Protein AF-A0A2M7X8T6-F1 (afdb_monomer_lite)

Foldseek 3Di:
DDDDPADPPEEQEAEPDDYLEEEDEYNEYEYEENEYEECEYVEYACYEYCEYEYCEYNEYECYEYNEYEDDYLEYEDYEYQEYEHHQQHNEYENYEYNAYAYHADNEYENYEANEAEQHHCEYEQYEYQEYEANQQHVEYEPYEANHYHDHHVHYHPYYHND

Sequence (162 aa):
MVGNTETYTSYYNVIGGGSYNTVSGSGNIVWGYANSVSNSNISVILGGAGNLIESAFAAAMIGGAANEVDADYALAAGGTGNTVYYQALRAAAFGGNSNNVYTGDSAVAVGGYDALVYGDYSGTFGGSGSETGSSATYATVTGGYSNLSTAPYASVSGGDNN

pLDDT: mean 94.08, std 12.56, range [37.66, 98.81]

Secondary structure (DSSP, 8-state):
---------STT-EEEEEES-EE-SSS-EEEEES-EEES-BS-EE-S-BS-EEES-BS-EE---BS-EE-STT-EE-SSBS-EE-TT-TT-EE-SSBS-EE-S-TT-EE-SSBS-EE-STT-EE-SSBS-EE-TT-TT-EE-SSBS-EE-STT-EE---B--

Structure (mmCIF, N/CA/C/O backbone):
data_AF-A0A2M7X8T6-F1
#
_entry.id   AF-A0A2M7X8T6-F1
#
loop_
_atom_site.group_PDB
_atom_site.id
_atom_site.type_symbol
_atom_site.label_atom_id
_atom_site.label_alt_id
_atom_site.label_comp_id
_atom_site.label_asym_id
_atom_site.label_entity_id
_atom_site.label_seq_id
_atom_site.pdbx_PD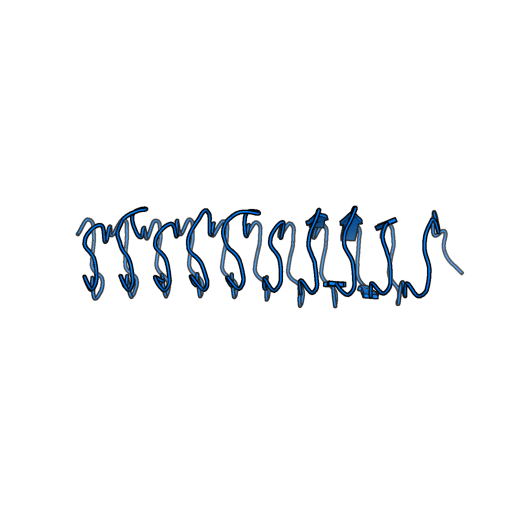B_ins_code
_atom_site.Cartn_x
_atom_site.Cartn_y
_atom_site.Cartn_z
_atom_site.occupancy
_atom_site.B_iso_or_equiv
_atom_site.auth_seq_id
_atom_site.auth_comp_id
_atom_site.auth_asym_id
_atom_site.auth_atom_id
_atom_site.pdbx_PDB_model_num
ATOM 1 N N . MET A 1 1 ? 18.568 -3.742 -27.799 1.00 38.44 1 MET A N 1
ATOM 2 C CA . MET A 1 1 ? 17.879 -3.931 -26.507 1.00 38.44 1 MET A CA 1
ATOM 3 C C . MET A 1 1 ? 16.430 -3.521 -26.721 1.00 38.44 1 MET A C 1
ATOM 5 O O . MET A 1 1 ? 16.211 -2.590 -27.484 1.00 38.44 1 MET A O 1
ATOM 9 N N . VAL A 1 2 ? 15.496 -4.329 -26.222 1.00 37.66 2 VAL A N 1
ATOM 10 C CA . VAL A 1 2 ? 14.060 -4.375 -26.570 1.00 37.66 2 VAL A CA 1
ATOM 11 C C . VAL A 1 2 ? 13.355 -3.038 -26.286 1.00 37.66 2 VAL A C 1
ATOM 13 O O . VAL A 1 2 ? 13.829 -2.267 -25.465 1.00 37.66 2 VAL A O 1
ATOM 16 N N . GLY A 1 3 ? 12.297 -2.740 -27.047 1.00 38.69 3 GLY A N 1
ATOM 17 C CA . GLY A 1 3 ? 11.671 -1.423 -27.156 1.00 38.69 3 GLY A CA 1
ATOM 18 C C . GLY A 1 3 ? 11.088 -0.902 -25.847 1.00 38.69 3 GLY A C 1
ATOM 19 O O . GLY A 1 3 ? 10.055 -1.375 -25.380 1.00 38.69 3 GLY A O 1
ATOM 20 N N . ASN A 1 4 ? 11.736 0.124 -25.316 1.00 45.78 4 ASN A N 1
ATOM 21 C CA . ASN A 1 4 ? 11.248 0.918 -24.209 1.00 45.78 4 ASN A CA 1
ATOM 22 C C . ASN A 1 4 ? 10.698 2.217 -24.810 1.00 45.78 4 ASN A C 1
ATOM 24 O O . ASN A 1 4 ? 11.433 2.954 -25.470 1.00 45.78 4 ASN A O 1
ATOM 28 N N . THR A 1 5 ? 9.417 2.519 -24.619 1.00 46.22 5 THR A N 1
ATOM 29 C CA . THR A 1 5 ? 8.894 3.864 -24.892 1.00 46.22 5 THR A CA 1
ATOM 30 C C . THR A 1 5 ? 9.318 4.761 -23.725 1.00 46.22 5 THR A C 1
ATOM 32 O O . THR A 1 5 ? 8.561 4.993 -22.789 1.00 46.22 5 THR A O 1
ATOM 35 N N . GLU A 1 6 ? 10.582 5.186 -23.720 1.00 49.47 6 GLU A N 1
ATOM 36 C CA . GLU A 1 6 ? 11.180 5.966 -22.630 1.00 49.47 6 GLU A CA 1
ATOM 37 C C . GLU A 1 6 ? 10.780 7.435 -22.763 1.00 49.47 6 GLU A C 1
ATOM 39 O O . GLU A 1 6 ? 11.351 8.191 -23.546 1.00 49.47 6 GLU A O 1
ATOM 44 N N . THR A 1 7 ? 9.774 7.853 -22.001 1.00 48.03 7 THR A N 1
ATOM 45 C CA . THR A 1 7 ? 9.412 9.270 -21.902 1.00 48.03 7 THR A CA 1
ATOM 46 C C . THR A 1 7 ? 10.093 9.841 -20.658 1.00 48.03 7 THR A C 1
ATOM 48 O O . THR A 1 7 ? 9.510 9.857 -19.581 1.00 48.03 7 THR A O 1
ATOM 51 N N . TYR A 1 8 ? 11.360 10.256 -20.769 1.00 48.62 8 TYR A N 1
ATOM 52 C CA . TYR A 1 8 ? 12.055 10.948 -19.676 1.00 48.62 8 TYR A CA 1
ATOM 53 C C . TYR A 1 8 ? 11.614 12.410 -19.621 1.00 48.62 8 TYR A C 1
ATOM 55 O O . TYR A 1 8 ? 12.088 13.233 -20.401 1.00 48.62 8 TYR A O 1
ATOM 63 N N . THR A 1 9 ? 10.736 12.758 -18.686 1.00 53.28 9 THR A N 1
ATOM 64 C CA . THR A 1 9 ? 10.380 14.165 -18.423 1.00 53.28 9 THR A CA 1
ATOM 65 C C . THR A 1 9 ? 11.050 14.738 -17.169 1.00 53.28 9 THR A C 1
ATOM 67 O O . THR A 1 9 ? 10.721 15.850 -16.767 1.00 53.28 9 THR A O 1
ATOM 70 N N . SER A 1 10 ? 11.982 14.021 -16.526 1.00 60.28 10 SER A N 1
ATOM 71 C CA . SER A 1 10 ? 12.444 14.374 -15.170 1.00 60.28 10 SER A CA 1
ATOM 72 C C . SER A 1 10 ? 13.746 13.677 -14.739 1.00 60.28 10 SER A C 1
ATOM 74 O O . SER A 1 10 ? 14.133 12.638 -15.273 1.00 60.28 10 SER A O 1
ATOM 76 N N . TYR A 1 11 ? 14.449 14.291 -13.780 1.00 74.25 11 TYR A N 1
ATOM 77 C CA . TYR A 1 11 ? 15.813 13.938 -13.376 1.00 74.25 11 TYR A CA 1
ATOM 78 C C . TYR A 1 11 ? 15.892 12.617 -12.563 1.00 74.25 11 TYR A C 1
ATOM 80 O O . TYR A 1 11 ? 15.066 12.351 -11.693 1.00 74.25 11 TYR A O 1
ATOM 88 N N . TYR A 1 12 ? 16.938 11.812 -12.798 1.00 88.00 12 TYR A N 1
ATOM 89 C CA . TYR A 1 12 ? 17.380 10.678 -11.952 1.00 88.00 12 TYR A CA 1
ATOM 90 C C . TYR A 1 12 ? 16.480 9.427 -11.853 1.00 88.00 12 TYR A C 1
ATOM 92 O O . TYR A 1 12 ? 16.594 8.680 -10.884 1.00 88.00 12 TYR A O 1
ATOM 100 N N . ASN A 1 13 ? 15.618 9.156 -12.834 1.00 92.75 13 ASN A N 1
ATOM 101 C CA . ASN A 1 13 ? 14.848 7.905 -12.854 1.00 92.75 13 ASN A CA 1
ATOM 102 C C . ASN A 1 13 ? 15.679 6.702 -13.327 1.00 92.75 13 ASN A C 1
ATOM 104 O O . ASN A 1 13 ? 16.552 6.841 -14.184 1.00 92.75 13 ASN A O 1
ATOM 108 N N . VAL A 1 14 ? 15.351 5.508 -12.826 1.00 94.00 14 VAL A N 1
ATOM 109 C CA . VAL A 1 14 ? 15.928 4.225 -13.249 1.00 94.00 14 VAL A CA 1
ATOM 110 C C . VAL A 1 14 ? 14.811 3.273 -13.663 1.00 94.00 14 VAL A C 1
ATOM 112 O O . VAL A 1 14 ? 13.977 2.904 -12.843 1.00 94.00 14 VAL A O 1
ATOM 115 N N . ILE A 1 15 ? 14.833 2.812 -14.914 1.00 94.06 15 ILE A N 1
ATOM 116 C CA . ILE A 1 15 ? 14.040 1.659 -15.356 1.00 94.06 15 ILE A CA 1
ATOM 117 C C . ILE A 1 15 ? 15.001 0.478 -15.482 1.00 94.06 15 ILE A C 1
ATOM 119 O O . ILE A 1 15 ? 15.797 0.410 -16.414 1.00 94.06 15 ILE A O 1
ATOM 123 N N . GLY A 1 16 ? 14.980 -0.423 -14.502 1.00 90.50 16 GLY A N 1
ATOM 124 C CA . GLY A 1 16 ? 16.006 -1.459 -14.363 1.00 90.50 16 GLY A CA 1
ATOM 125 C C . GLY A 1 16 ? 15.847 -2.660 -15.299 1.00 90.50 16 GLY A C 1
ATOM 126 O O . GLY A 1 16 ? 16.810 -3.386 -15.540 1.00 90.50 16 GLY A O 1
ATOM 127 N N . GLY A 1 17 ? 14.655 -2.872 -15.865 1.00 88.31 17 GLY A N 1
ATOM 128 C CA . GLY A 1 17 ? 14.409 -3.927 -16.848 1.00 88.31 17 GLY A CA 1
ATOM 129 C C . GLY A 1 17 ? 12.936 -4.296 -17.009 1.00 88.31 17 GLY A C 1
ATOM 130 O O . GLY A 1 17 ? 12.063 -3.738 -16.344 1.00 88.31 17 GLY A O 1
ATOM 131 N N . GLY A 1 18 ? 12.681 -5.266 -17.891 1.00 92.44 18 GLY A N 1
ATOM 132 C CA . GLY A 1 18 ? 11.344 -5.742 -18.248 1.00 92.44 18 GLY A CA 1
ATOM 133 C C . GLY A 1 18 ? 10.760 -5.029 -19.471 1.00 92.44 18 GLY A C 1
ATOM 134 O O . GLY A 1 18 ? 11.489 -4.763 -20.425 1.00 92.44 18 GLY A O 1
ATOM 135 N N . SER A 1 19 ? 9.447 -4.796 -19.514 1.00 92.19 19 SER A N 1
ATOM 136 C CA . SER A 1 19 ? 8.777 -4.205 -20.689 1.00 92.19 19 SER A CA 1
ATOM 137 C C . SER A 1 19 ? 7.553 -3.392 -20.287 1.00 92.19 19 SER A C 1
ATOM 139 O O . SER A 1 19 ? 6.899 -3.725 -19.306 1.00 92.19 19 SER A O 1
ATOM 141 N N . TYR A 1 20 ? 7.231 -2.361 -21.073 1.00 94.44 20 TYR A N 1
ATOM 142 C CA . TYR A 1 20 ? 6.059 -1.490 -20.885 1.00 94.44 20 TYR A CA 1
ATOM 143 C C . TYR A 1 20 ? 6.029 -0.688 -19.576 1.00 94.44 20 TYR A C 1
ATOM 145 O O . TYR A 1 20 ? 4.959 -0.286 -19.136 1.00 94.44 20 TYR A O 1
ATOM 153 N N . ASN A 1 21 ? 7.184 -0.427 -18.961 1.00 94.88 21 ASN A N 1
ATOM 154 C CA . ASN A 1 21 ? 7.234 0.412 -17.767 1.00 94.88 21 ASN A CA 1
ATOM 155 C C . ASN A 1 21 ? 7.201 1.902 -18.134 1.00 94.88 21 ASN A C 1
ATOM 157 O O . ASN A 1 21 ? 7.889 2.324 -19.067 1.00 94.88 21 ASN A O 1
ATOM 161 N N . THR A 1 22 ? 6.447 2.697 -17.380 1.00 94.75 22 THR A N 1
ATOM 162 C CA . THR A 1 22 ? 6.314 4.150 -17.563 1.00 94.75 22 THR A CA 1
ATOM 163 C C . THR A 1 22 ? 6.687 4.889 -16.287 1.00 94.75 22 THR A C 1
ATOM 165 O O . THR A 1 22 ? 6.329 4.470 -15.192 1.00 94.75 22 THR A O 1
ATOM 168 N N . VAL A 1 23 ? 7.430 5.990 -16.409 1.00 94.31 23 VAL A N 1
ATOM 169 C CA . VAL A 1 23 ? 7.870 6.784 -15.255 1.00 94.31 23 VAL A CA 1
ATOM 170 C C . VAL A 1 23 ? 7.759 8.268 -15.575 1.00 94.31 23 VAL A C 1
ATOM 172 O O . VAL A 1 23 ? 8.378 8.738 -16.527 1.00 94.31 23 VAL A O 1
ATOM 175 N N . SER A 1 24 ? 7.028 9.012 -14.750 1.00 91.56 24 SER A N 1
ATOM 176 C CA . SER A 1 24 ? 7.032 10.474 -14.700 1.00 91.56 24 SER A CA 1
ATOM 177 C C . SER A 1 24 ? 7.293 10.956 -13.263 1.00 91.56 24 SER A C 1
ATOM 179 O O . SER A 1 24 ? 7.048 10.235 -12.297 1.00 91.56 24 SER A O 1
ATOM 181 N N . GLY A 1 25 ? 7.872 12.152 -13.116 1.00 89.94 25 GLY A N 1
ATOM 182 C CA . GLY A 1 25 ? 8.412 12.643 -11.836 1.00 89.94 25 GLY A CA 1
ATOM 183 C C . GLY A 1 25 ? 9.862 12.197 -11.581 1.00 89.94 25 GLY A C 1
ATOM 184 O O . GLY A 1 25 ? 10.490 11.631 -12.469 1.00 89.94 25 GLY A O 1
ATOM 185 N N . SER A 1 26 ? 10.467 12.527 -10.444 1.00 93.38 26 SER A N 1
ATOM 186 C CA . SER A 1 26 ? 11.931 12.538 -10.265 1.00 93.38 26 SER A CA 1
ATOM 187 C C . SER A 1 26 ? 12.436 11.510 -9.248 1.00 93.38 26 SER A C 1
ATOM 189 O O . SER A 1 26 ? 11.884 11.378 -8.159 1.00 93.38 26 SER A O 1
ATOM 191 N N . GLY A 1 27 ? 13.570 10.865 -9.544 1.00 95.12 27 GLY A N 1
ATOM 192 C CA . GLY A 1 27 ? 14.262 9.968 -8.606 1.00 95.12 27 GLY A CA 1
ATOM 193 C C . GLY A 1 27 ? 13.580 8.615 -8.382 1.00 95.12 27 GLY A C 1
ATOM 194 O O . GLY A 1 27 ? 13.768 8.014 -7.328 1.00 95.12 27 GLY A O 1
ATOM 195 N N . ASN A 1 28 ? 12.769 8.155 -9.334 1.00 96.62 28 ASN A N 1
ATOM 196 C CA . ASN A 1 28 ? 12.008 6.916 -9.213 1.00 96.62 28 ASN A CA 1
ATOM 197 C C . ASN A 1 28 ? 12.787 5.703 -9.739 1.00 96.62 28 ASN A C 1
ATOM 199 O O . ASN A 1 28 ? 13.568 5.821 -10.684 1.00 96.62 28 ASN A O 1
ATOM 203 N N . ILE A 1 29 ? 12.533 4.518 -9.183 1.00 96.94 29 ILE A N 1
ATOM 204 C CA . ILE A 1 29 ? 13.135 3.251 -9.630 1.00 96.94 29 ILE A CA 1
ATOM 205 C C . ILE A 1 29 ? 12.024 2.264 -9.984 1.00 96.94 29 ILE A C 1
ATOM 207 O O . ILE A 1 29 ? 11.201 1.949 -9.134 1.00 96.94 29 ILE A O 1
ATOM 211 N N . VAL A 1 30 ? 12.005 1.740 -11.210 1.00 96.94 30 VAL A N 1
ATOM 212 C CA . VAL A 1 30 ? 10.954 0.826 -11.685 1.00 96.94 30 VAL A CA 1
ATOM 213 C C . VAL A 1 30 ? 11.544 -0.393 -12.385 1.00 96.94 30 VAL A C 1
ATOM 215 O O . VAL A 1 30 ? 12.402 -0.286 -13.259 1.00 96.94 30 VAL A O 1
ATOM 218 N N . TRP A 1 31 ? 11.047 -1.569 -12.019 1.00 97.31 31 TRP A N 1
ATOM 219 C CA . TRP A 1 31 ? 11.367 -2.864 -12.621 1.00 97.31 31 TRP A CA 1
ATOM 220 C C . TRP A 1 31 ? 10.075 -3.621 -12.934 1.00 97.31 31 TRP A C 1
ATOM 222 O O . TRP A 1 31 ? 9.035 -3.315 -12.361 1.00 97.31 31 TRP A O 1
ATOM 232 N N . GLY A 1 32 ? 10.132 -4.651 -13.783 1.00 96.94 32 GLY A N 1
ATOM 233 C CA . GLY A 1 32 ? 9.014 -5.580 -14.007 1.00 96.94 32 GLY A CA 1
ATOM 234 C C . GLY A 1 32 ? 8.262 -5.349 -15.319 1.00 96.94 32 GLY A C 1
ATOM 235 O O . GLY A 1 32 ? 8.856 -4.915 -16.305 1.00 96.94 32 GLY A O 1
ATOM 236 N N . TYR A 1 33 ? 6.982 -5.712 -15.361 1.00 97.50 33 TYR A N 1
ATOM 237 C CA . TYR A 1 33 ? 6.171 -5.685 -16.579 1.00 97.50 33 TYR A CA 1
ATOM 238 C C . TYR A 1 33 ? 4.984 -4.731 -16.443 1.00 97.50 33 TYR A C 1
ATOM 240 O O . TYR A 1 33 ? 4.157 -4.899 -15.556 1.00 97.50 33 TYR A O 1
ATOM 248 N N . ALA A 1 34 ? 4.849 -3.778 -17.361 1.00 97.19 34 ALA A N 1
ATOM 249 C CA . ALA A 1 34 ? 3.715 -2.856 -17.409 1.00 97.19 34 ALA A CA 1
ATOM 250 C C . ALA A 1 34 ? 3.491 -2.058 -16.106 1.00 97.19 34 ALA A C 1
ATOM 252 O O . ALA A 1 34 ? 2.352 -1.778 -15.748 1.00 97.19 34 ALA A O 1
ATOM 253 N N . ASN A 1 35 ? 4.558 -1.720 -15.377 1.00 97.94 35 ASN A N 1
ATOM 254 C CA . ASN A 1 35 ? 4.467 -0.930 -14.149 1.00 97.94 35 ASN A CA 1
ATOM 255 C C . ASN A 1 35 ? 4.569 0.567 -14.452 1.00 97.94 35 ASN A C 1
ATOM 257 O O . ASN A 1 35 ? 5.351 0.982 -15.307 1.00 97.94 35 ASN A O 1
ATOM 261 N N . SER A 1 36 ? 3.822 1.386 -13.720 1.00 97.38 36 SER A N 1
ATOM 262 C CA . SER A 1 36 ? 3.772 2.829 -13.925 1.00 97.38 36 SER A CA 1
ATOM 263 C C . SER A 1 36 ? 4.061 3.593 -12.641 1.00 97.38 36 SER A C 1
ATOM 265 O O . SER A 1 36 ? 3.554 3.262 -11.573 1.00 97.38 36 SER A O 1
ATOM 267 N N . VAL A 1 37 ? 4.856 4.649 -12.754 1.00 97.31 37 VAL A N 1
ATOM 268 C CA . VAL A 1 37 ? 4.997 5.685 -11.732 1.00 97.31 37 VAL A CA 1
ATOM 269 C C . VAL A 1 37 ? 4.605 7.009 -12.378 1.00 97.31 37 VAL A C 1
ATOM 271 O O . VAL A 1 37 ? 5.210 7.392 -13.378 1.00 97.31 37 VAL A O 1
ATOM 274 N N . SER A 1 38 ? 3.593 7.692 -11.846 1.00 95.88 38 SER A N 1
ATOM 275 C CA . SER A 1 38 ? 3.006 8.894 -12.441 1.00 95.88 38 SER A CA 1
ATOM 276 C C . SER A 1 38 ? 2.944 10.045 -11.443 1.00 95.88 38 SER A C 1
ATOM 278 O O . SER A 1 38 ? 2.360 9.896 -10.381 1.00 95.88 38 SER A O 1
ATOM 280 N N . ASN A 1 39 ? 3.504 11.209 -11.784 1.00 94.25 39 ASN A N 1
ATOM 281 C CA . ASN A 1 39 ? 3.498 12.414 -10.938 1.00 94.25 39 ASN A CA 1
ATOM 282 C C . ASN A 1 39 ? 4.099 12.205 -9.533 1.00 94.25 39 ASN A C 1
ATOM 284 O O . ASN A 1 39 ? 3.811 12.970 -8.616 1.00 94.25 39 ASN A O 1
ATOM 288 N N . SER A 1 40 ? 4.977 11.213 -9.385 1.00 96.75 40 SER A N 1
ATOM 289 C CA . SER A 1 40 ? 5.538 10.797 -8.097 1.00 96.75 40 SER A CA 1
ATOM 290 C C . SER A 1 40 ? 7.036 11.055 -8.028 1.00 96.75 40 SER A C 1
ATOM 292 O O . SER A 1 40 ? 7.726 11.088 -9.050 1.00 96.75 40 SER A O 1
ATOM 294 N N . ASN A 1 41 ? 7.569 11.224 -6.821 1.00 96.44 41 ASN A N 1
ATOM 295 C CA . ASN A 1 41 ? 9.000 11.452 -6.617 1.00 96.44 41 ASN A CA 1
ATOM 296 C C . ASN A 1 41 ? 9.578 10.485 -5.584 1.00 96.44 41 ASN A C 1
ATOM 298 O O . ASN A 1 41 ? 8.915 10.139 -4.606 1.00 96.44 41 ASN A O 1
ATOM 302 N N . ILE A 1 42 ? 10.841 10.092 -5.779 1.00 97.50 42 ILE A N 1
ATOM 303 C CA . ILE A 1 42 ? 11.607 9.233 -4.855 1.00 97.50 42 ILE A CA 1
ATOM 304 C C . ILE A 1 42 ? 10.873 7.906 -4.569 1.00 97.50 42 ILE A C 1
ATOM 306 O O . ILE A 1 42 ? 10.962 7.342 -3.485 1.00 97.50 42 ILE A O 1
ATOM 310 N N . SER A 1 43 ? 10.102 7.411 -5.534 1.00 98.31 43 SER A N 1
ATOM 311 C CA . SER A 1 43 ? 9.278 6.215 -5.374 1.00 98.31 43 SER A CA 1
ATOM 312 C C . SER A 1 43 ? 9.911 4.995 -6.034 1.00 98.31 43 SER A C 1
ATOM 314 O O . SER A 1 43 ? 10.743 5.108 -6.938 1.00 98.31 43 SER A O 1
ATOM 316 N N . VAL A 1 44 ? 9.524 3.802 -5.591 1.00 98.44 44 VAL A N 1
ATOM 317 C CA . VAL A 1 44 ? 10.115 2.557 -6.090 1.00 98.44 44 VAL A CA 1
ATOM 318 C C . VAL A 1 44 ? 9.072 1.493 -6.388 1.00 98.44 44 VAL A C 1
ATOM 320 O O . VAL A 1 44 ? 8.221 1.210 -5.559 1.00 98.44 44 VAL A O 1
ATOM 323 N N . ILE A 1 45 ? 9.187 0.850 -7.548 1.00 98.56 45 ILE A N 1
ATOM 324 C CA . ILE A 1 45 ? 8.535 -0.418 -7.874 1.00 98.56 45 ILE A CA 1
ATOM 325 C C . ILE A 1 45 ? 9.640 -1.434 -8.169 1.00 98.56 45 ILE A C 1
ATOM 327 O O . ILE A 1 45 ? 10.300 -1.371 -9.208 1.00 98.56 45 ILE A O 1
ATOM 331 N N . LEU A 1 46 ? 9.870 -2.372 -7.248 1.00 97.88 46 LEU A N 1
ATOM 332 C CA . LEU A 1 46 ? 10.956 -3.358 -7.361 1.00 97.88 46 LEU A CA 1
ATOM 333 C C . LEU A 1 46 ? 10.645 -4.514 -8.326 1.00 97.88 46 LEU A C 1
ATOM 335 O O . LEU A 1 46 ? 11.553 -5.257 -8.697 1.00 97.88 46 LEU A O 1
ATOM 339 N N . GLY A 1 47 ? 9.394 -4.670 -8.763 1.00 97.12 47 GLY A N 1
ATOM 340 C CA . GLY A 1 47 ? 9.003 -5.697 -9.722 1.00 97.12 47 GLY A CA 1
ATOM 341 C C . GLY A 1 47 ? 7.493 -5.897 -9.811 1.00 97.12 47 GLY A C 1
ATOM 342 O O . GLY A 1 47 ? 6.706 -5.017 -9.469 1.00 97.12 47 GLY A O 1
ATOM 343 N N . GLY A 1 48 ? 7.086 -7.083 -10.266 1.00 98.19 48 GLY A N 1
ATOM 344 C CA . GLY A 1 48 ? 5.675 -7.424 -10.453 1.00 98.19 48 GLY A CA 1
ATOM 345 C C . GLY A 1 48 ? 5.110 -6.976 -11.800 1.00 98.19 48 GLY A C 1
ATOM 346 O O . GLY A 1 48 ? 5.876 -6.682 -12.728 1.00 98.19 48 GLY A O 1
ATOM 347 N N . ALA A 1 49 ? 3.780 -6.971 -11.906 1.00 98.44 49 ALA A N 1
ATOM 348 C CA . ALA A 1 49 ? 3.078 -6.682 -13.151 1.00 98.44 49 ALA A CA 1
ATOM 349 C C . ALA A 1 49 ? 1.877 -5.739 -12.982 1.00 98.44 49 ALA A C 1
ATOM 351 O O . ALA A 1 49 ? 0.959 -6.040 -12.225 1.00 98.44 49 ALA A O 1
ATOM 352 N N . GLY A 1 50 ? 1.826 -4.650 -13.749 1.00 98.31 50 GLY A N 1
ATOM 353 C CA . GLY A 1 50 ? 0.665 -3.754 -13.753 1.00 98.31 50 GLY A CA 1
ATOM 354 C C . GLY A 1 50 ? 0.496 -2.923 -12.479 1.00 98.31 50 GLY A C 1
ATOM 355 O O . GLY A 1 50 ? -0.626 -2.561 -12.155 1.00 98.31 50 GLY A O 1
ATOM 356 N N . ASN A 1 51 ? 1.565 -2.673 -11.726 1.00 98.75 51 ASN A N 1
ATOM 357 C CA . ASN A 1 51 ? 1.526 -1.864 -10.509 1.00 98.75 51 ASN A CA 1
ATOM 358 C C . ASN A 1 51 ? 1.595 -0.362 -10.836 1.00 98.75 51 ASN A C 1
ATOM 360 O O . ASN A 1 51 ? 2.321 0.027 -11.755 1.00 98.75 51 ASN A O 1
ATOM 364 N N . LEU A 1 52 ? 0.894 0.475 -10.069 1.00 98.69 52 LEU A N 1
ATOM 365 C CA . LEU A 1 52 ? 0.776 1.920 -10.289 1.00 98.69 52 LEU A CA 1
ATOM 366 C C . LEU A 1 52 ? 1.086 2.721 -9.020 1.00 98.69 52 LEU A C 1
ATOM 368 O O . LEU A 1 52 ? 0.326 2.672 -8.061 1.00 98.69 52 LEU A O 1
ATOM 372 N N . ILE A 1 53 ? 2.170 3.498 -9.018 1.00 98.69 53 ILE A N 1
ATOM 373 C CA . ILE A 1 53 ? 2.334 4.581 -8.037 1.00 98.69 53 ILE A CA 1
ATOM 374 C C . ILE A 1 53 ? 1.878 5.880 -8.697 1.00 98.69 53 ILE A C 1
ATOM 376 O O . ILE A 1 53 ? 2.439 6.261 -9.725 1.00 98.69 53 ILE A O 1
ATOM 380 N N . GLU A 1 54 ? 0.922 6.583 -8.107 1.00 98.06 54 GLU A N 1
ATOM 381 C CA . GLU A 1 54 ? 0.405 7.860 -8.605 1.00 98.06 54 GLU A CA 1
ATOM 382 C C . GLU A 1 54 ? 0.545 8.952 -7.539 1.00 98.06 54 GLU A C 1
ATOM 384 O O . GLU A 1 54 ? 0.508 8.653 -6.359 1.00 98.06 54 GLU A O 1
ATOM 389 N N . SER A 1 55 ? 0.832 10.190 -7.952 1.00 97.25 55 SER A N 1
ATOM 390 C CA . SER A 1 55 ? 0.821 11.416 -7.130 1.00 97.25 55 SER A CA 1
ATOM 391 C C . SER A 1 55 ? 1.438 11.325 -5.720 1.00 97.25 55 SER A C 1
ATOM 393 O O . SER A 1 55 ? 1.047 12.075 -4.828 1.00 97.25 55 SER A O 1
ATOM 395 N N . ALA A 1 56 ? 2.446 10.471 -5.529 1.00 98.06 56 ALA A N 1
ATOM 396 C CA . ALA A 1 56 ? 2.987 10.124 -4.219 1.00 98.06 56 ALA A CA 1
ATOM 397 C C . ALA A 1 56 ? 4.462 10.513 -4.060 1.00 98.06 56 ALA A C 1
ATOM 399 O O . ALA A 1 56 ? 5.276 10.488 -4.993 1.00 98.06 56 ALA A O 1
ATOM 400 N N . PHE A 1 57 ? 4.847 10.825 -2.829 1.00 98.44 57 PHE A N 1
ATOM 401 C CA . PHE A 1 57 ? 6.222 11.060 -2.424 1.00 98.44 57 PHE A CA 1
ATOM 402 C C . PHE A 1 57 ? 6.753 9.898 -1.582 1.00 98.44 57 PHE A C 1
ATOM 404 O O . PHE A 1 57 ? 6.161 9.524 -0.572 1.00 98.44 57 PHE A O 1
ATOM 411 N N . ALA A 1 58 ? 7.912 9.355 -1.962 1.00 98.50 58 ALA A N 1
ATOM 412 C CA . ALA A 1 58 ? 8.589 8.281 -1.231 1.00 98.50 58 ALA A CA 1
ATOM 413 C C . ALA A 1 58 ? 7.730 7.016 -1.009 1.00 98.50 58 ALA A C 1
ATOM 415 O O . ALA A 1 58 ? 7.853 6.349 0.020 1.00 98.50 58 ALA A O 1
ATOM 416 N N . ALA A 1 59 ? 6.870 6.681 -1.973 1.00 98.69 59 ALA A N 1
ATOM 417 C CA . ALA A 1 59 ? 6.076 5.458 -1.955 1.00 98.69 59 ALA A CA 1
ATOM 418 C C . ALA A 1 59 ? 6.888 4.246 -2.434 1.00 98.69 59 ALA A C 1
ATOM 420 O O . ALA A 1 59 ? 7.801 4.355 -3.260 1.00 98.69 59 ALA A O 1
ATOM 421 N N . ALA A 1 60 ? 6.532 3.064 -1.942 1.00 98.69 60 ALA A N 1
ATOM 422 C CA . ALA A 1 60 ? 7.208 1.827 -2.293 1.00 98.69 60 ALA A CA 1
ATOM 423 C C . ALA A 1 60 ? 6.229 0.724 -2.690 1.00 98.69 60 ALA A C 1
ATOM 425 O O . ALA A 1 60 ? 5.230 0.464 -2.025 1.00 98.69 60 ALA A O 1
ATOM 426 N N . MET A 1 61 ? 6.590 -0.001 -3.740 1.00 98.62 61 MET A N 1
ATOM 427 C CA . MET A 1 61 ? 6.018 -1.286 -4.084 1.00 98.62 61 MET A CA 1
ATOM 428 C C . MET A 1 61 ? 7.114 -2.321 -4.251 1.00 98.62 61 MET A C 1
ATOM 430 O O . MET A 1 61 ? 8.069 -2.134 -5.007 1.00 98.62 61 MET A O 1
ATOM 434 N N . ILE A 1 62 ? 6.972 -3.444 -3.557 1.00 98.25 62 ILE A N 1
ATOM 435 C CA . ILE A 1 62 ? 7.960 -4.525 -3.642 1.00 98.25 62 ILE A CA 1
ATOM 436 C C . ILE A 1 62 ? 7.653 -5.443 -4.835 1.00 98.25 62 ILE A C 1
ATOM 438 O O . ILE A 1 62 ? 8.568 -5.934 -5.493 1.00 98.25 62 ILE A O 1
ATOM 442 N N . GLY A 1 63 ? 6.375 -5.654 -5.159 1.00 96.12 63 GLY A N 1
ATOM 443 C CA . GLY A 1 63 ? 5.957 -6.486 -6.283 1.00 96.12 63 GLY A CA 1
ATOM 444 C C . GLY A 1 63 ? 4.455 -6.755 -6.286 1.00 96.12 63 GLY A C 1
ATOM 445 O O . GLY A 1 63 ? 3.660 -5.903 -5.902 1.00 96.12 63 GLY A O 1
ATOM 446 N N . GLY A 1 64 ? 4.066 -7.958 -6.710 1.00 98.31 64 GLY A N 1
ATOM 447 C CA . GLY A 1 64 ? 2.659 -8.328 -6.876 1.00 98.31 64 GLY A CA 1
ATOM 448 C C . GLY A 1 64 ? 2.100 -7.915 -8.235 1.00 98.31 64 GLY A C 1
ATOM 449 O O . GLY A 1 64 ? 2.865 -7.678 -9.177 1.00 98.31 64 GLY A O 1
ATOM 450 N N . ALA A 1 65 ? 0.775 -7.887 -8.345 1.00 98.75 65 ALA A N 1
ATOM 451 C CA . ALA A 1 65 ? 0.099 -7.563 -9.591 1.00 98.75 65 ALA A CA 1
ATOM 452 C C . ALA A 1 65 ? -1.070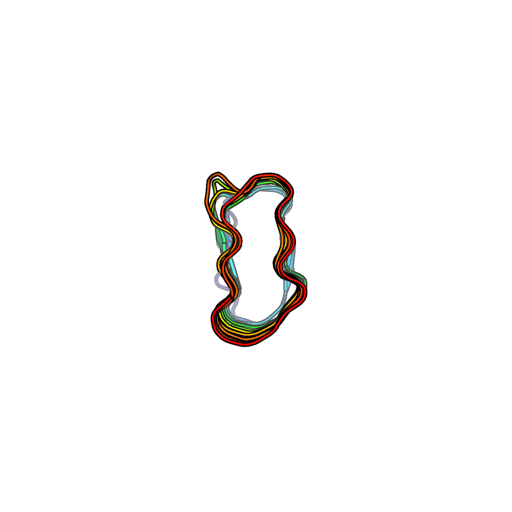 -6.600 -9.388 1.00 98.75 65 ALA A C 1
ATOM 454 O O . ALA A 1 65 ? -1.876 -6.802 -8.486 1.00 98.75 65 ALA A O 1
ATOM 455 N N . ALA A 1 66 ? -1.207 -5.611 -10.267 1.00 98.69 66 ALA A N 1
ATOM 456 C CA . ALA A 1 66 ? -2.324 -4.667 -10.238 1.00 98.69 66 ALA A CA 1
ATOM 457 C C . ALA A 1 66 ? -2.502 -3.945 -8.886 1.00 98.69 66 ALA A C 1
ATOM 459 O O . ALA A 1 66 ? -3.628 -3.691 -8.480 1.00 98.69 66 ALA A O 1
ATOM 460 N N . ASN A 1 67 ? -1.413 -3.662 -8.163 1.00 98.81 67 ASN A N 1
ATOM 461 C CA . ASN A 1 67 ? -1.479 -2.860 -6.941 1.00 98.81 67 ASN A CA 1
ATOM 462 C C . ASN A 1 67 ? -1.378 -1.365 -7.266 1.00 98.81 67 ASN A C 1
ATOM 464 O O . ASN A 1 67 ? -0.700 -0.982 -8.221 1.00 98.81 67 ASN A O 1
ATOM 468 N N . GLU A 1 68 ? -1.988 -0.530 -6.433 1.00 98.81 68 GLU A N 1
ATOM 469 C CA . GLU A 1 68 ? -2.026 0.922 -6.589 1.00 98.81 68 GLU A CA 1
ATOM 470 C C . GLU A 1 68 ? -1.635 1.627 -5.284 1.00 98.81 68 GLU A C 1
ATOM 472 O O . GLU A 1 68 ? -2.081 1.260 -4.197 1.00 98.81 68 GLU A O 1
ATOM 477 N N . VAL A 1 69 ? -0.770 2.635 -5.371 1.00 98.81 69 VAL A N 1
ATOM 478 C CA . VAL A 1 69 ? -0.393 3.482 -4.232 1.00 98.81 69 VAL A CA 1
ATOM 479 C C . VAL A 1 69 ? -0.439 4.937 -4.668 1.00 98.81 69 VAL A C 1
ATOM 481 O O . VAL A 1 69 ? 0.329 5.339 -5.538 1.00 98.81 69 VAL A O 1
ATOM 484 N N . ASP A 1 70 ? -1.297 5.713 -4.015 1.00 98.44 70 ASP A N 1
ATOM 485 C CA . ASP A 1 70 ? -1.531 7.137 -4.286 1.00 98.44 70 ASP A CA 1
ATOM 486 C C . ASP A 1 70 ? -1.160 8.036 -3.084 1.00 98.44 70 ASP A C 1
ATOM 488 O O . ASP A 1 70 ? -1.424 9.232 -3.067 1.00 98.44 70 ASP A O 1
ATOM 492 N N . ALA A 1 71 ? -0.561 7.461 -2.030 1.00 98.56 71 ALA A N 1
ATOM 493 C CA . ALA A 1 71 ? -0.238 8.158 -0.781 1.00 98.56 71 ALA A CA 1
ATOM 494 C C . ALA A 1 71 ? 1.262 8.306 -0.515 1.00 98.56 71 ALA A C 1
ATOM 496 O O . ALA A 1 71 ? 2.067 7.407 -0.777 1.00 98.56 71 ALA A O 1
ATOM 497 N N . ASP A 1 72 ? 1.625 9.419 0.125 1.00 98.75 72 ASP A N 1
ATOM 498 C CA . ASP A 1 72 ? 2.999 9.666 0.551 1.00 98.75 72 ASP A CA 1
ATOM 499 C C . ASP A 1 72 ? 3.449 8.659 1.614 1.00 98.75 72 ASP A C 1
ATOM 501 O O . ASP A 1 72 ? 2.731 8.350 2.574 1.00 98.75 72 ASP A O 1
ATOM 505 N N . TYR A 1 73 ? 4.693 8.200 1.475 1.00 98.75 73 TYR A N 1
ATOM 506 C CA . TYR A 1 73 ? 5.351 7.243 2.367 1.00 98.75 73 TYR A CA 1
ATOM 507 C C . TYR A 1 73 ? 4.624 5.897 2.498 1.00 98.75 73 TYR A C 1
ATOM 509 O O . TYR A 1 73 ? 4.869 5.157 3.454 1.00 98.75 73 TYR A O 1
ATOM 517 N N . ALA A 1 74 ? 3.714 5.586 1.576 1.00 98.75 74 ALA A N 1
ATOM 518 C CA . ALA A 1 74 ? 2.931 4.365 1.617 1.00 98.75 74 ALA A CA 1
ATOM 519 C C . ALA A 1 74 ? 3.662 3.163 1.004 1.00 98.75 74 ALA A C 1
ATOM 521 O O . ALA A 1 74 ? 4.612 3.296 0.225 1.00 98.75 74 ALA A O 1
ATOM 522 N N . LEU A 1 75 ? 3.194 1.967 1.363 1.00 98.75 75 LEU A N 1
ATOM 523 C CA . LEU A 1 75 ? 3.760 0.692 0.933 1.00 98.75 75 LEU A CA 1
ATOM 524 C C . LEU A 1 75 ? 2.685 -0.251 0.380 1.00 98.75 75 LEU A C 1
ATOM 526 O O . LEU A 1 75 ? 1.726 -0.565 1.078 1.00 98.75 75 LEU A O 1
ATOM 530 N N . ALA A 1 76 ? 2.921 -0.818 -0.803 1.00 98.56 76 ALA A N 1
ATOM 531 C CA . ALA A 1 76 ? 2.274 -2.053 -1.249 1.00 98.56 76 ALA A CA 1
ATOM 532 C C . ALA A 1 76 ? 3.325 -3.168 -1.405 1.00 98.56 76 ALA A C 1
ATOM 534 O O . ALA A 1 76 ? 4.101 -3.202 -2.362 1.00 98.56 76 ALA A O 1
ATOM 535 N N . ALA A 1 77 ? 3.408 -4.093 -0.448 1.00 98.00 77 ALA A N 1
ATOM 536 C CA . ALA A 1 77 ? 4.488 -5.086 -0.443 1.00 98.00 77 ALA A CA 1
ATOM 537 C C . ALA A 1 77 ? 4.242 -6.282 -1.385 1.00 98.00 77 ALA A C 1
ATOM 539 O O . ALA A 1 77 ? 5.176 -7.015 -1.707 1.00 98.00 77 ALA A O 1
ATOM 540 N N . GLY A 1 78 ? 3.020 -6.487 -1.875 1.00 97.06 78 GLY A N 1
ATOM 541 C CA . GLY A 1 78 ? 2.724 -7.568 -2.810 1.00 97.06 78 GLY A CA 1
ATOM 542 C C . GLY A 1 78 ? 1.234 -7.840 -2.949 1.00 97.06 78 GLY A C 1
ATOM 543 O O . GLY A 1 78 ? 0.408 -6.953 -2.764 1.00 97.06 78 GLY A O 1
ATOM 544 N N . GLY A 1 79 ? 0.889 -9.086 -3.276 1.00 98.44 79 GLY A N 1
ATOM 545 C CA . GLY A 1 79 ? -0.501 -9.491 -3.484 1.00 98.44 79 GLY A CA 1
ATOM 546 C C . GLY A 1 79 ? -1.061 -9.054 -4.836 1.00 98.44 79 GLY A C 1
ATOM 547 O O . GLY A 1 79 ? -0.303 -8.849 -5.791 1.00 98.44 79 GLY A O 1
ATOM 548 N N . THR A 1 80 ? -2.387 -8.974 -4.931 1.00 98.75 80 THR A N 1
ATOM 549 C CA . THR A 1 80 ? -3.078 -8.624 -6.174 1.00 98.75 80 THR A CA 1
ATOM 550 C C . THR A 1 80 ? -4.206 -7.634 -5.942 1.00 98.75 80 THR A C 1
ATOM 552 O O . THR A 1 80 ? -5.107 -7.930 -5.163 1.00 98.75 80 THR A O 1
ATOM 555 N N . GLY A 1 81 ? -4.221 -6.514 -6.661 1.00 98.56 81 GLY A N 1
ATOM 556 C CA . GLY A 1 81 ? -5.350 -5.582 -6.602 1.00 98.56 81 GLY A CA 1
ATOM 557 C C . GLY A 1 81 ? -5.444 -4.781 -5.305 1.00 98.56 81 GLY A C 1
ATOM 558 O O . GLY A 1 81 ? -6.545 -4.391 -4.945 1.00 98.56 81 GLY A O 1
ATOM 559 N N . ASN A 1 82 ? -4.352 -4.609 -4.556 1.00 98.75 82 ASN A N 1
ATOM 560 C CA . ASN A 1 82 ? -4.380 -3.834 -3.315 1.00 98.75 82 ASN A CA 1
ATOM 561 C C . ASN A 1 82 ? -4.196 -2.342 -3.607 1.00 98.75 82 ASN A C 1
ATOM 563 O O . ASN A 1 82 ? -3.325 -1.993 -4.406 1.00 98.75 82 ASN A O 1
ATOM 567 N N . THR A 1 83 ? -4.937 -1.479 -2.910 1.00 98.69 83 THR A N 1
ATOM 568 C CA . THR A 1 83 ? -4.885 -0.024 -3.107 1.00 98.69 83 THR A CA 1
ATOM 569 C C . THR A 1 83 ? -4.636 0.716 -1.795 1.00 98.69 83 THR A C 1
ATOM 571 O O . THR A 1 83 ? -5.314 0.490 -0.791 1.00 98.69 83 THR A O 1
ATOM 574 N N . VAL A 1 84 ? -3.675 1.639 -1.801 1.00 98.75 84 VAL A N 1
ATOM 575 C CA . VAL A 1 84 ? -3.475 2.623 -0.727 1.00 98.75 84 VAL A CA 1
ATOM 576 C C . VAL A 1 84 ? -3.790 4.009 -1.281 1.00 98.75 84 VAL A C 1
ATOM 578 O O . VAL A 1 84 ? -3.049 4.520 -2.117 1.00 98.75 84 VAL A O 1
ATOM 581 N N . TYR A 1 85 ? -4.900 4.599 -0.842 1.00 98.62 85 TYR A N 1
ATOM 582 C CA . TYR A 1 85 ? -5.436 5.853 -1.383 1.00 98.62 85 TYR A CA 1
ATOM 583 C C . TYR A 1 85 ? -4.720 7.080 -0.822 1.00 98.62 85 TYR A C 1
ATOM 585 O O . TYR A 1 85 ? -4.262 7.050 0.316 1.00 98.62 85 TYR A O 1
ATOM 593 N N . TYR A 1 86 ? -4.721 8.191 -1.569 1.00 98.12 86 TYR A N 1
ATOM 594 C CA . TYR A 1 86 ? -3.979 9.425 -1.265 1.00 98.12 86 TYR A CA 1
ATOM 595 C C . TYR A 1 86 ? -4.137 10.018 0.139 1.00 98.12 86 TYR A C 1
ATOM 597 O O . TYR A 1 86 ? -3.278 10.771 0.594 1.00 98.12 86 TYR A O 1
ATOM 605 N N . GLN A 1 87 ? -5.228 9.708 0.839 1.00 97.75 87 GLN A N 1
ATOM 606 C CA . GLN A 1 87 ? -5.474 10.204 2.193 1.00 97.75 87 GLN A CA 1
ATOM 607 C C . GLN A 1 87 ? -4.767 9.359 3.265 1.00 97.75 87 GLN A C 1
ATOM 609 O O . GLN A 1 87 ? -4.510 9.857 4.358 1.00 97.75 87 GLN A O 1
ATOM 614 N N . ALA A 1 88 ? -4.419 8.108 2.959 1.00 98.19 88 ALA A N 1
ATOM 615 C CA . ALA A 1 88 ? -3.793 7.155 3.868 1.00 98.19 88 ALA A CA 1
ATOM 616 C C . ALA A 1 88 ? -2.264 7.324 3.919 1.00 98.19 88 ALA A C 1
ATOM 618 O O . ALA A 1 88 ? -1.492 6.455 3.506 1.00 98.19 88 ALA A O 1
ATOM 619 N N . LEU A 1 89 ? -1.801 8.469 4.423 1.00 98.38 89 LEU A N 1
ATOM 620 C CA . LEU A 1 89 ? -0.369 8.752 4.553 1.00 98.38 89 LEU A CA 1
ATOM 621 C C . LEU A 1 89 ? 0.326 7.685 5.411 1.00 98.38 89 LEU A C 1
ATOM 623 O O . LEU A 1 89 ? -0.224 7.222 6.410 1.00 98.38 89 LEU A O 1
ATOM 627 N N . ARG A 1 90 ? 1.554 7.288 5.045 1.00 98.75 90 ARG A N 1
ATOM 628 C CA . ARG A 1 90 ? 2.349 6.271 5.772 1.00 98.75 90 ARG A CA 1
ATOM 629 C C . ARG A 1 90 ? 1.653 4.911 5.947 1.00 98.75 90 ARG A C 1
ATOM 631 O O . ARG A 1 90 ? 2.062 4.130 6.811 1.00 98.75 90 ARG A O 1
ATOM 638 N N . ALA A 1 91 ? 0.594 4.634 5.192 1.00 98.75 91 ALA A N 1
ATOM 639 C CA . ALA A 1 91 ? -0.141 3.385 5.288 1.00 98.75 91 ALA A CA 1
ATOM 640 C C . ALA A 1 91 ? 0.544 2.244 4.529 1.00 98.75 91 ALA A C 1
ATOM 642 O O . ALA A 1 91 ? 1.409 2.457 3.676 1.00 98.75 91 ALA A O 1
ATOM 643 N N . ALA A 1 92 ? 0.148 1.010 4.835 1.00 98.69 92 ALA A N 1
ATOM 644 C CA . ALA A 1 92 ? 0.717 -0.165 4.191 1.00 98.69 92 ALA A CA 1
ATOM 645 C C . ALA A 1 92 ? -0.323 -1.245 3.879 1.00 98.69 92 ALA A C 1
ATOM 647 O O . ALA A 1 92 ? -1.071 -1.676 4.756 1.00 98.69 92 ALA A O 1
ATOM 648 N N . ALA A 1 93 ? -0.283 -1.756 2.651 1.00 98.50 93 ALA A N 1
ATOM 649 C CA . ALA A 1 93 ? -0.900 -3.010 2.244 1.00 98.50 93 ALA A CA 1
ATOM 650 C C . ALA A 1 93 ? 0.205 -4.058 2.014 1.00 98.50 93 ALA A C 1
ATOM 652 O O . ALA A 1 93 ? 0.971 -3.984 1.052 1.00 98.50 93 ALA A O 1
ATOM 653 N N . PHE A 1 94 ? 0.344 -5.042 2.902 1.00 98.06 94 PHE A N 1
ATOM 654 C CA . PHE A 1 94 ? 1.458 -6.000 2.821 1.00 98.06 94 PHE A CA 1
ATOM 655 C C . PHE A 1 94 ? 1.228 -7.125 1.801 1.00 98.06 94 PHE A C 1
ATOM 657 O O . PHE A 1 94 ? 2.186 -7.718 1.306 1.00 98.06 94 PHE A O 1
ATOM 664 N N . GLY A 1 95 ? -0.022 -7.427 1.458 1.00 97.00 95 GLY A N 1
ATOM 665 C CA . GLY A 1 95 ? -0.345 -8.481 0.507 1.00 97.00 95 GLY A CA 1
ATOM 666 C C . GLY A 1 95 ? -1.829 -8.812 0.490 1.00 97.00 95 GLY A C 1
ATOM 667 O O . GLY A 1 95 ? -2.665 -7.967 0.793 1.00 97.00 95 GLY A O 1
ATOM 668 N N . GLY A 1 96 ? -2.154 -10.057 0.141 1.00 98.19 96 GLY A N 1
ATOM 669 C CA . GLY A 1 96 ? -3.538 -10.497 -0.038 1.00 98.19 96 GLY A CA 1
ATOM 670 C C .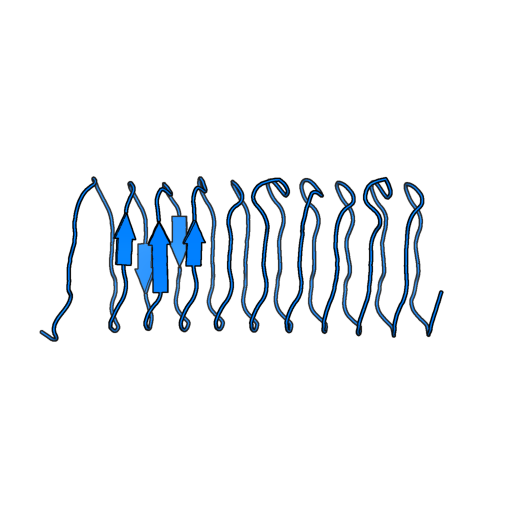 GLY A 1 96 ? -4.128 -10.047 -1.373 1.00 98.19 96 GLY A C 1
ATOM 671 O O . GLY A 1 96 ? -3.383 -9.775 -2.319 1.00 98.19 96 GLY A O 1
ATOM 672 N N . ASN A 1 97 ? -5.453 -10.026 -1.457 1.00 98.62 97 ASN A N 1
ATOM 673 C CA . ASN A 1 97 ? -6.170 -9.656 -2.665 1.00 98.62 97 ASN A CA 1
ATOM 674 C C . ASN A 1 97 ? -7.239 -8.604 -2.368 1.00 98.62 97 ASN A C 1
ATOM 676 O O . ASN A 1 97 ? -8.047 -8.795 -1.465 1.00 98.62 97 ASN A O 1
ATOM 680 N N . SER A 1 98 ? -7.240 -7.519 -3.142 1.00 98.50 98 SER A N 1
ATOM 681 C CA . SER A 1 98 ? -8.278 -6.486 -3.074 1.00 98.50 98 SER A CA 1
ATOM 682 C C . SER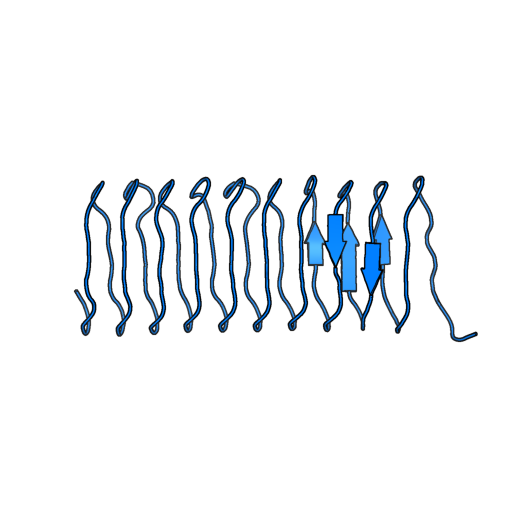 A 1 98 ? -8.392 -5.779 -1.716 1.00 98.50 98 SER A C 1
ATOM 684 O O . SER A 1 98 ? -9.469 -5.352 -1.313 1.00 98.50 98 SER A O 1
ATOM 686 N N . ASN A 1 99 ? -7.272 -5.622 -1.004 1.00 98.50 99 ASN A N 1
ATOM 687 C CA . ASN A 1 99 ? -7.233 -4.883 0.256 1.00 98.50 99 ASN A CA 1
ATOM 688 C C . ASN A 1 99 ? -7.040 -3.382 0.010 1.00 98.50 99 ASN A C 1
ATOM 690 O O . ASN A 1 99 ? -6.122 -2.978 -0.704 1.00 98.50 99 ASN A O 1
ATOM 694 N N . ASN A 1 100 ? -7.876 -2.567 0.651 1.00 98.25 100 ASN A N 1
ATOM 695 C CA . ASN A 1 100 ? -7.972 -1.129 0.437 1.00 98.25 100 ASN A CA 1
ATOM 696 C C . ASN A 1 100 ? -7.727 -0.353 1.736 1.00 98.25 100 ASN A C 1
ATOM 698 O O . ASN A 1 100 ? -8.425 -0.557 2.732 1.00 98.25 100 ASN A O 1
ATOM 702 N N . VAL A 1 101 ? -6.769 0.576 1.720 1.00 98.56 101 VAL A N 1
ATOM 703 C CA . VAL A 1 101 ? -6.514 1.504 2.833 1.00 98.56 101 VAL A CA 1
ATOM 704 C C . VAL A 1 101 ? -6.860 2.923 2.390 1.00 98.56 101 VAL A C 1
ATOM 706 O O . VAL A 1 101 ? -6.166 3.493 1.552 1.00 98.56 101 VAL A O 1
ATOM 709 N N . TYR A 1 102 ? -7.959 3.471 2.914 1.00 97.75 102 TYR A N 1
ATOM 710 C CA . TYR A 1 102 ? -8.597 4.685 2.391 1.00 97.75 102 TYR A CA 1
ATOM 711 C C . TYR A 1 102 ? -8.067 5.973 3.021 1.00 97.75 102 TYR A C 1
ATOM 713 O O . TYR A 1 102 ? -7.429 6.780 2.353 1.00 97.75 102 TYR A O 1
ATOM 721 N N . THR A 1 103 ? -8.368 6.185 4.302 1.00 95.56 103 THR A N 1
ATOM 722 C CA . THR A 1 103 ? -8.135 7.465 4.995 1.00 95.56 103 THR A CA 1
ATOM 723 C C . THR A 1 103 ? -7.198 7.357 6.183 1.00 95.56 103 THR A C 1
ATOM 725 O O . THR A 1 103 ? -6.767 8.383 6.691 1.00 95.56 103 THR A O 1
ATOM 728 N N . GLY A 1 104 ? -6.913 6.137 6.642 1.00 94.12 104 GLY A N 1
ATOM 729 C CA . GLY A 1 104 ? -6.217 5.919 7.899 1.00 94.12 104 GLY A CA 1
ATOM 730 C C . GLY A 1 104 ? -4.732 6.231 7.788 1.00 94.12 104 GLY A C 1
ATOM 731 O O . GLY A 1 104 ? -3.981 5.496 7.141 1.00 94.12 104 GLY A O 1
ATOM 732 N N . ASP A 1 105 ? -4.296 7.285 8.466 1.00 97.88 105 ASP A N 1
ATOM 733 C CA . ASP A 1 105 ? -2.882 7.596 8.615 1.00 97.88 105 ASP A CA 1
ATOM 734 C C . ASP A 1 105 ? -2.159 6.468 9.365 1.00 97.88 105 ASP A C 1
ATOM 736 O O . ASP A 1 105 ? -2.594 6.023 10.429 1.00 97.88 105 ASP A O 1
ATOM 740 N N . SER A 1 106 ? -1.047 5.980 8.811 1.00 98.50 106 SER A N 1
ATOM 741 C CA . SER A 1 106 ? -0.323 4.809 9.323 1.00 98.50 106 SER A CA 1
ATOM 742 C C . SER A 1 106 ? -1.191 3.566 9.545 1.00 98.50 106 SER A C 1
ATOM 744 O O . SER A 1 106 ? -0.863 2.717 10.378 1.00 98.50 106 SER A O 1
ATOM 746 N N . ALA A 1 107 ? -2.286 3.439 8.800 1.00 98.56 107 ALA A N 1
ATOM 747 C CA . ALA A 1 107 ? -3.129 2.264 8.871 1.00 98.56 107 ALA A CA 1
ATOM 748 C C . ALA A 1 107 ? -2.554 1.101 8.050 1.00 98.56 107 ALA A C 1
ATOM 750 O O . ALA A 1 107 ? -1.768 1.294 7.116 1.00 98.56 107 ALA A O 1
ATOM 751 N N . VAL A 1 108 ? -2.910 -0.128 8.426 1.00 98.56 108 VAL A N 1
ATOM 752 C CA . VAL A 1 108 ? -2.275 -1.329 7.873 1.00 98.56 108 VAL A CA 1
ATOM 753 C C . VAL A 1 108 ? -3.290 -2.399 7.487 1.00 98.56 108 VAL A C 1
ATOM 755 O O . VAL A 1 108 ? -4.053 -2.880 8.321 1.00 98.56 108 VAL A O 1
ATOM 758 N N . ALA A 1 109 ? -3.214 -2.862 6.241 1.00 98.38 109 ALA A N 1
ATOM 759 C CA . ALA A 1 109 ? -3.805 -4.117 5.798 1.00 98.38 109 ALA A CA 1
ATOM 760 C C . ALA A 1 109 ? -2.690 -5.153 5.588 1.00 98.38 109 ALA A C 1
ATOM 762 O O . ALA A 1 109 ? -1.869 -5.033 4.679 1.00 98.38 109 ALA A O 1
ATOM 763 N N . VAL A 1 110 ? -2.610 -6.177 6.441 1.00 98.19 110 VAL A N 1
ATOM 764 C CA . VAL A 1 110 ? -1.503 -7.153 6.369 1.00 98.19 110 VAL A CA 1
ATOM 765 C C . VAL A 1 110 ? -1.726 -8.191 5.262 1.00 98.19 110 VAL A C 1
ATOM 767 O O . VAL A 1 110 ? -0.787 -8.630 4.601 1.00 98.19 110 VAL A O 1
ATOM 770 N N . GLY A 1 111 ? -2.973 -8.590 5.038 1.00 95.81 111 GLY A N 1
ATOM 771 C CA . GLY A 1 111 ? -3.346 -9.579 4.036 1.00 95.81 111 GLY A CA 1
ATOM 772 C C . GLY A 1 111 ? -4.831 -9.904 4.118 1.00 95.81 111 GLY A C 1
ATOM 773 O O . GLY A 1 111 ? -5.595 -9.164 4.730 1.00 95.81 111 GLY A O 1
ATOM 774 N N . GLY A 1 112 ? -5.227 -11.039 3.543 1.00 97.50 112 GLY A N 1
ATOM 775 C CA . GLY A 1 112 ? -6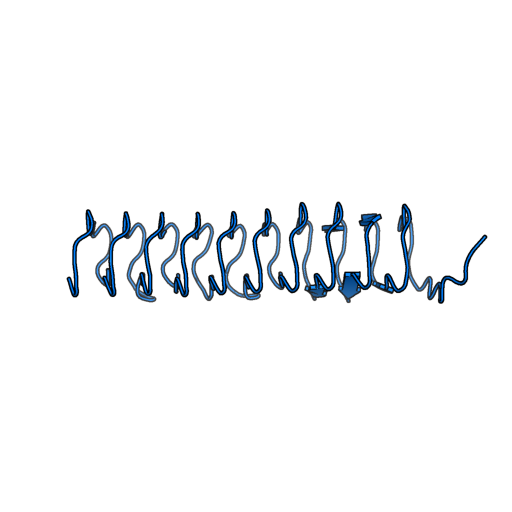.636 -11.421 3.424 1.00 97.50 112 GLY A CA 1
ATOM 776 C C . GLY A 1 112 ? -7.239 -11.030 2.078 1.00 97.50 112 GLY A C 1
ATOM 777 O O . GLY A 1 112 ? -6.502 -10.791 1.116 1.00 97.50 112 GLY A O 1
ATOM 778 N N . TYR A 1 113 ? -8.566 -11.032 2.027 1.00 98.44 113 TYR A N 1
ATOM 779 C CA . TYR A 1 113 ? -9.379 -10.721 0.857 1.00 98.44 113 TYR A CA 1
ATOM 780 C C . TYR A 1 113 ? -10.381 -9.610 1.204 1.00 98.44 113 TYR A C 1
ATOM 782 O O . TYR A 1 113 ? -11.073 -9.720 2.218 1.00 98.44 113 TYR A O 1
ATOM 790 N N . ASP A 1 114 ? -10.467 -8.563 0.386 1.00 98.19 114 ASP A N 1
ATOM 791 C CA . ASP A 1 114 ? -11.427 -7.457 0.548 1.00 98.19 114 ASP A CA 1
ATOM 792 C C . ASP A 1 114 ? -11.381 -6.769 1.932 1.00 98.19 114 ASP A C 1
ATOM 794 O O . ASP A 1 114 ? -12.414 -6.494 2.543 1.00 98.19 114 ASP A O 1
ATOM 798 N N . ALA A 1 115 ? -10.189 -6.498 2.475 1.00 98.00 115 ALA A N 1
ATOM 799 C CA . ALA A 1 115 ? -10.073 -5.668 3.674 1.00 98.00 115 ALA A CA 1
ATOM 800 C C . ALA A 1 115 ? -10.311 -4.180 3.361 1.00 98.00 115 ALA A C 1
ATOM 802 O O . ALA A 1 115 ? -9.821 -3.674 2.351 1.00 98.00 115 ALA A O 1
ATOM 803 N N . LEU A 1 116 ? -11.001 -3.467 4.255 1.00 98.19 116 LEU A N 1
ATOM 804 C CA . LEU A 1 116 ? -11.278 -2.031 4.148 1.00 98.19 116 LEU A CA 1
ATOM 805 C C . LEU A 1 116 ? -10.785 -1.307 5.409 1.00 98.19 116 LEU A C 1
ATOM 807 O O . LEU A 1 116 ? -11.300 -1.510 6.504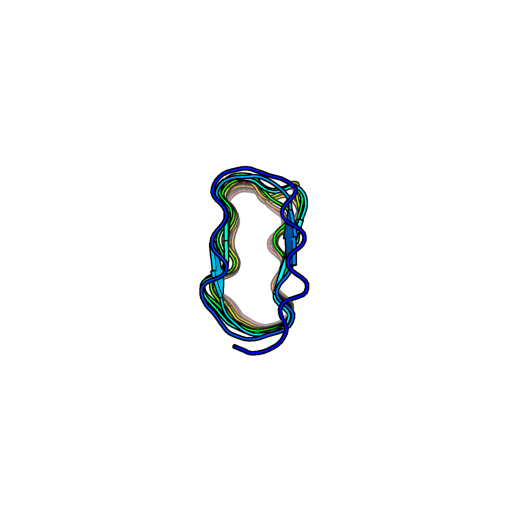 1.00 98.19 116 LEU A O 1
ATOM 811 N N . VAL A 1 117 ? -9.769 -0.458 5.280 1.00 98.50 117 VAL A N 1
ATOM 812 C CA . VAL A 1 117 ? -9.120 0.178 6.436 1.00 98.50 117 VAL A CA 1
ATOM 813 C C . VAL A 1 117 ? -9.273 1.696 6.359 1.00 98.50 117 VAL A C 1
ATOM 815 O O . VAL A 1 117 ? -8.693 2.335 5.478 1.00 98.50 117 VAL A O 1
ATOM 818 N N . TYR A 1 118 ? -10.045 2.289 7.276 1.00 98.38 118 TYR A N 1
ATOM 819 C CA . TYR A 1 118 ? -10.342 3.730 7.268 1.00 98.38 118 TYR A CA 1
ATOM 820 C C . TYR A 1 118 ? -9.765 4.505 8.463 1.00 98.38 118 TYR A C 1
ATOM 822 O O . TYR A 1 118 ? -9.462 5.687 8.315 1.00 98.38 118 TYR A O 1
ATOM 830 N N . GLY A 1 119 ? -9.636 3.890 9.642 1.00 97.69 119 GLY A N 1
ATOM 831 C CA . GLY A 1 119 ? -9.223 4.591 10.866 1.00 97.69 119 GLY A CA 1
ATOM 832 C C . GLY A 1 119 ? -7.713 4.841 10.966 1.00 97.69 119 GLY A C 1
ATOM 833 O O . GLY A 1 119 ? -6.911 3.977 10.605 1.00 97.69 119 GLY A O 1
ATOM 834 N N . ASP A 1 120 ? -7.307 5.983 11.522 1.00 98.50 120 ASP A N 1
ATOM 835 C CA . ASP A 1 120 ? -5.892 6.273 11.802 1.00 98.50 120 ASP A CA 1
ATOM 836 C C . ASP A 1 120 ? -5.295 5.249 12.773 1.00 98.50 120 ASP A C 1
ATOM 838 O O . ASP A 1 120 ? -5.921 4.870 13.769 1.00 98.50 120 ASP A O 1
ATOM 842 N N . TYR A 1 121 ? -4.071 4.801 12.499 1.00 98.62 121 TYR A N 1
ATOM 843 C CA . TYR A 1 121 ? -3.362 3.773 13.271 1.00 98.62 121 TYR A CA 1
ATOM 844 C C . TYR A 1 121 ? -4.134 2.453 13.425 1.00 98.62 121 TYR A C 1
ATOM 846 O O . TYR A 1 121 ? -3.841 1.665 14.327 1.00 98.62 121 TYR A O 1
ATOM 854 N N . SER A 1 122 ? -5.150 2.224 12.591 1.00 98.62 122 SER A N 1
ATOM 855 C CA . SER A 1 122 ? -5.958 1.012 12.629 1.00 98.62 122 SER A CA 1
ATOM 856 C C . SER A 1 122 ? -5.380 -0.070 11.722 1.00 98.62 122 SER A C 1
ATOM 858 O O . SER A 1 122 ? -4.521 0.192 10.875 1.00 98.62 122 SER A O 1
ATOM 860 N N . GLY A 1 123 ? -5.850 -1.305 11.873 1.00 98.25 123 GLY A N 1
ATOM 861 C CA . GLY A 1 123 ? -5.447 -2.334 10.932 1.00 98.25 123 GLY A CA 1
ATOM 862 C C . GLY A 1 123 ? -6.263 -3.610 10.928 1.00 98.25 123 GLY A C 1
ATOM 863 O O . GLY A 1 123 ? -6.927 -3.983 11.898 1.00 98.25 123 GLY A O 1
ATOM 864 N N . THR A 1 124 ? -6.147 -4.299 9.801 1.00 98.31 124 THR A N 1
ATOM 865 C CA . THR A 1 124 ? -6.719 -5.618 9.545 1.00 98.31 124 THR A CA 1
ATOM 866 C C . THR A 1 124 ? -5.587 -6.599 9.258 1.00 98.31 124 THR A C 1
ATOM 868 O O . THR A 1 124 ? -4.758 -6.357 8.376 1.00 98.31 124 THR A O 1
ATOM 871 N N . PHE A 1 125 ? -5.535 -7.721 9.975 1.00 97.69 125 PHE A N 1
ATOM 872 C CA . PHE A 1 125 ? -4.405 -8.658 9.878 1.00 97.69 125 PHE A CA 1
ATOM 873 C C . PHE A 1 125 ? -4.658 -9.853 8.942 1.00 97.69 125 PHE A C 1
ATOM 875 O O . PHE A 1 125 ? -3.725 -10.584 8.608 1.00 97.69 125 PHE A O 1
ATOM 882 N N . GLY A 1 126 ? -5.896 -10.037 8.480 1.00 95.25 126 GLY A N 1
ATOM 883 C CA . GLY A 1 126 ? -6.280 -11.102 7.560 1.00 95.25 126 GLY A CA 1
ATOM 884 C C . GLY A 1 126 ? -7.795 -11.272 7.465 1.00 95.25 126 GLY A C 1
ATOM 885 O O . GLY A 1 126 ? -8.563 -10.385 7.843 1.00 95.25 126 GLY A O 1
ATOM 886 N N . GLY A 1 127 ? -8.221 -12.450 7.007 1.00 96.88 127 GLY A N 1
ATOM 887 C CA . GLY A 1 127 ? -9.636 -12.782 6.845 1.00 96.88 127 GLY A CA 1
ATOM 888 C C . GLY A 1 127 ? -10.212 -12.378 5.489 1.00 96.88 127 GLY A C 1
ATOM 889 O O . GLY A 1 127 ? -9.468 -12.154 4.536 1.00 96.88 127 GLY A O 1
ATOM 890 N N . SER A 1 128 ? -11.539 -12.338 5.415 1.00 98.19 128 SER A N 1
ATOM 891 C CA . SER A 1 128 ? -12.308 -11.944 4.235 1.00 98.19 128 SER A CA 1
ATOM 892 C C . SER A 1 128 ? -13.338 -10.894 4.638 1.00 98.19 128 SER A C 1
ATOM 894 O O . SER A 1 128 ? -14.180 -11.186 5.485 1.00 98.19 128 SER A O 1
ATOM 896 N N . GLY A 1 129 ? -13.296 -9.699 4.051 1.00 97.31 129 GLY A N 1
ATOM 897 C CA . GLY A 1 129 ? -14.246 -8.626 4.366 1.00 97.31 129 GLY A CA 1
ATOM 898 C C . GLY A 1 129 ? -14.052 -8.003 5.753 1.00 97.31 129 GLY A C 1
ATOM 899 O O . GLY A 1 129 ? -15.031 -7.716 6.433 1.00 97.31 129 GLY A O 1
ATOM 900 N N . SER A 1 130 ? -12.809 -7.865 6.220 1.00 97.62 130 SER A N 1
ATOM 901 C CA . SER A 1 130 ? -12.502 -7.193 7.493 1.00 97.62 130 SER A CA 1
ATOM 902 C C . SER A 1 130 ? -12.508 -5.672 7.314 1.00 97.62 130 SER A C 1
ATOM 904 O O . SER A 1 130 ? -11.862 -5.179 6.392 1.00 97.62 130 SER A O 1
ATOM 906 N N . GLU A 1 131 ? -13.148 -4.925 8.216 1.00 98.06 131 GLU A N 1
ATOM 907 C CA . GLU A 1 131 ? -13.258 -3.464 8.112 1.00 98.06 131 GLU A CA 1
ATOM 908 C C . GLU A 1 131 ? -12.907 -2.726 9.418 1.00 98.06 131 GLU A C 1
ATOM 910 O O . GLU A 1 131 ? -13.343 -3.109 10.507 1.00 98.06 131 GLU A O 1
ATOM 915 N N . THR A 1 132 ? -12.152 -1.625 9.319 1.00 98.25 132 THR A N 1
ATOM 916 C CA . THR A 1 132 ? -12.023 -0.625 10.396 1.00 98.25 132 THR A CA 1
ATOM 917 C C . THR A 1 132 ? -12.689 0.680 9.979 1.00 98.25 132 THR A C 1
ATOM 919 O O . THR A 1 132 ? -12.294 1.282 8.990 1.00 98.25 132 THR A O 1
ATOM 922 N N . GLY A 1 133 ? -13.681 1.156 10.732 1.00 97.69 133 GLY A N 1
ATOM 923 C CA . GLY A 1 133 ? -14.438 2.362 10.386 1.00 97.69 133 GLY A CA 1
ATOM 924 C C . GLY A 1 133 ? -13.606 3.653 10.421 1.00 97.69 133 GLY A C 1
ATOM 925 O O . GLY A 1 133 ? -12.561 3.732 11.064 1.00 97.69 133 GLY A O 1
ATOM 926 N N . SER A 1 134 ? -14.090 4.717 9.775 1.00 96.81 134 SER A N 1
ATOM 927 C CA . SER A 1 134 ? -13.364 5.997 9.651 1.00 96.81 134 SER A CA 1
ATOM 928 C C . SER A 1 134 ? -13.106 6.718 10.977 1.00 96.81 134 SER A C 1
ATOM 930 O O . SER A 1 134 ? -12.191 7.527 11.077 1.00 96.81 134 SER A O 1
ATOM 932 N N . SER A 1 135 ? -13.901 6.433 12.009 1.00 95.81 135 SER A N 1
ATOM 933 C CA . SER A 1 135 ? -13.698 6.946 13.372 1.00 95.81 135 SER A CA 1
ATOM 934 C C . SER A 1 135 ? -12.968 5.956 14.285 1.00 95.81 135 SER A C 1
ATOM 936 O O . SER A 1 135 ? -12.815 6.217 15.476 1.00 95.81 135 SER A O 1
ATOM 938 N N . ALA A 1 136 ? -12.521 4.819 13.752 1.00 97.44 136 ALA A N 1
ATOM 939 C CA . ALA A 1 136 ? -11.953 3.714 14.510 1.00 97.44 136 ALA A CA 1
ATOM 940 C C . ALA A 1 136 ? -10.435 3.883 14.708 1.00 97.44 136 ALA A C 1
ATOM 942 O O . ALA A 1 136 ? -9.635 3.026 14.333 1.00 97.44 136 ALA A O 1
ATOM 943 N N . THR A 1 137 ? -10.015 5.014 15.283 1.00 98.31 137 THR A N 1
ATOM 944 C CA . THR A 1 137 ? -8.597 5.271 15.580 1.00 98.31 137 THR A CA 1
ATOM 945 C C . THR A 1 137 ? -8.043 4.168 16.490 1.00 98.31 137 THR A C 1
ATOM 947 O O . THR A 1 137 ? -8.666 3.836 17.499 1.00 98.31 137 THR A O 1
ATOM 950 N N . TYR A 1 138 ? -6.881 3.599 16.162 1.00 98.56 138 TYR A N 1
ATOM 951 C CA . TYR A 1 138 ? -6.261 2.463 16.871 1.00 98.56 138 TYR A CA 1
ATOM 952 C C . TYR A 1 138 ? -7.076 1.156 16.873 1.00 98.56 138 TYR A C 1
ATOM 954 O O . TYR A 1 138 ? -6.773 0.242 17.644 1.00 98.56 138 TYR A O 1
ATOM 962 N N . ALA A 1 139 ? -8.116 1.041 16.047 1.00 98.44 139 ALA A N 1
ATOM 963 C CA . ALA A 1 139 ? -8.913 -0.175 15.989 1.00 98.44 139 ALA A CA 1
ATOM 964 C C . ALA A 1 139 ? -8.162 -1.333 15.323 1.00 98.44 139 ALA A C 1
ATOM 966 O O . ALA A 1 139 ? -7.360 -1.143 14.411 1.00 98.44 139 ALA A O 1
ATOM 967 N N . THR A 1 140 ? -8.445 -2.557 15.756 1.00 98.56 140 THR A N 1
ATOM 968 C CA . THR A 1 140 ? -7.850 -3.767 15.182 1.00 98.56 140 THR A CA 1
ATOM 969 C C . THR A 1 140 ? -8.919 -4.796 14.847 1.00 98.56 140 THR A C 1
ATOM 971 O O . THR A 1 140 ? -9.776 -5.098 15.676 1.00 98.56 140 THR A O 1
ATOM 974 N N . VAL A 1 141 ? -8.818 -5.388 13.658 1.00 98.50 141 VAL A N 1
ATOM 975 C CA . VAL A 1 141 ? -9.502 -6.636 13.297 1.00 98.50 141 VAL A CA 1
ATOM 976 C C . VAL A 1 141 ? -8.437 -7.684 12.986 1.00 98.50 141 VAL A C 1
ATOM 978 O O . VAL A 1 141 ? -7.685 -7.567 12.018 1.00 98.50 141 VAL A O 1
ATOM 981 N N . THR A 1 142 ? -8.324 -8.720 13.813 1.00 98.06 142 THR A N 1
ATOM 982 C CA . THR A 1 142 ? -7.268 -9.732 13.636 1.00 98.06 142 THR A CA 1
ATOM 983 C C . THR A 1 142 ? -7.527 -10.638 12.425 1.00 98.06 142 THR A C 1
ATOM 985 O O . THR A 1 142 ? -6.585 -11.080 11.773 1.00 98.06 142 THR A O 1
ATOM 988 N N . GLY A 1 143 ? -8.789 -10.911 12.091 1.00 95.88 143 GLY A N 1
ATOM 989 C CA . GLY A 1 143 ? -9.161 -11.726 10.934 1.00 95.88 143 GLY A CA 1
ATOM 990 C C . GLY A 1 143 ? -10.607 -12.205 10.994 1.00 95.88 143 GLY A C 1
ATOM 991 O O . GLY A 1 143 ? -11.431 -11.576 11.649 1.00 95.88 143 GLY A O 1
ATOM 992 N N . GLY A 1 144 ? -10.913 -13.332 10.348 1.00 98.00 144 GLY A N 1
ATOM 993 C CA . GLY A 1 144 ? -12.265 -13.906 10.289 1.00 98.00 144 GLY A CA 1
ATOM 994 C C . GLY A 1 144 ? -13.017 -13.564 9.000 1.00 98.00 144 GLY A C 1
ATOM 995 O O . GLY A 1 144 ? -12.388 -13.319 7.973 1.00 98.00 144 GLY A O 1
ATOM 996 N N . TYR A 1 145 ? -14.347 -13.602 9.043 1.00 98.44 145 TYR A N 1
ATOM 997 C CA . TYR A 1 145 ? -15.224 -13.300 7.914 1.00 98.44 145 TYR A CA 1
ATOM 998 C C . TYR A 1 145 ? -16.173 -12.156 8.289 1.00 98.44 145 TYR A C 1
ATOM 1000 O O . TYR A 1 145 ? -16.892 -12.255 9.280 1.00 98.44 145 TYR A O 1
ATOM 1008 N N . SER A 1 146 ? -16.165 -11.072 7.514 1.00 98.06 146 SER A N 1
ATOM 1009 C CA . SER A 1 146 ? -17.094 -9.943 7.660 1.00 98.06 146 SER A CA 1
ATOM 1010 C C . SER A 1 146 ? -17.122 -9.317 9.061 1.00 98.06 146 SER A C 1
ATOM 1012 O O . SER A 1 146 ? -18.186 -9.148 9.642 1.00 98.06 146 SER A O 1
ATOM 1014 N N . ASN A 1 147 ? -15.958 -8.984 9.621 1.00 98.19 147 ASN A N 1
ATOM 1015 C CA . ASN A 1 147 ? -15.863 -8.350 10.942 1.00 98.19 147 ASN A CA 1
ATOM 1016 C C . ASN A 1 147 ? -15.618 -6.843 10.818 1.00 98.19 147 ASN A C 1
ATOM 1018 O O . ASN A 1 147 ? -14.779 -6.427 10.017 1.00 98.19 147 ASN A O 1
ATOM 1022 N N . LEU A 1 148 ? -16.286 -6.044 11.652 1.00 98.06 148 LEU A N 1
ATOM 1023 C CA . LEU A 1 148 ? -16.267 -4.585 11.598 1.00 98.06 148 LEU A CA 1
ATOM 1024 C C . LEU A 1 148 ? -15.876 -3.974 12.954 1.00 98.06 148 LEU A C 1
ATOM 1026 O O . LEU A 1 148 ? -16.552 -4.151 13.962 1.00 98.06 148 LEU A O 1
ATOM 1030 N N . SER A 1 149 ? -14.817 -3.163 12.975 1.00 98.06 149 SER A N 1
ATOM 1031 C CA . SER A 1 149 ? -14.406 -2.403 14.162 1.00 98.06 149 SER A CA 1
ATOM 1032 C C . SER A 1 149 ? -14.575 -0.898 13.942 1.00 98.06 149 SER A C 1
ATOM 1034 O O . SER A 1 149 ? -13.844 -0.296 13.162 1.00 98.06 149 SER A O 1
ATOM 1036 N N . THR A 1 150 ? -15.552 -0.267 14.605 1.00 97.50 150 THR A N 1
ATOM 1037 C CA . THR A 1 150 ? -15.926 1.151 14.375 1.00 97.50 150 THR A CA 1
ATOM 1038 C C . THR A 1 150 ? -15.543 2.111 15.495 1.00 97.50 150 THR A C 1
ATOM 1040 O O . THR A 1 150 ? -15.497 3.321 15.269 1.00 97.50 150 THR A O 1
ATOM 1043 N N . ALA A 1 151 ? -15.281 1.606 16.700 1.00 97.75 151 ALA A N 1
ATOM 1044 C CA . ALA A 1 151 ? -14.974 2.443 17.853 1.00 97.75 151 ALA A CA 1
ATOM 1045 C C . ALA A 1 151 ? -13.456 2.644 18.021 1.00 97.75 151 ALA A C 1
ATOM 1047 O O . ALA A 1 151 ? -12.679 1.724 17.745 1.00 97.75 151 ALA A O 1
ATOM 1048 N N . PRO A 1 152 ? -13.012 3.812 18.523 1.00 98.31 152 PRO A N 1
ATOM 1049 C CA . PRO A 1 152 ? -11.617 4.014 18.889 1.00 98.31 152 PRO A CA 1
ATOM 1050 C C . PRO A 1 152 ? -11.133 2.940 19.869 1.00 98.31 152 PRO A C 1
ATOM 1052 O O . PRO A 1 152 ? -11.841 2.609 20.822 1.00 98.31 152 PRO A O 1
ATOM 1055 N N . TYR A 1 153 ? -9.923 2.423 19.653 1.00 98.44 153 TYR A N 1
ATOM 1056 C CA . TYR A 1 153 ? -9.284 1.378 20.469 1.00 98.44 153 TYR A CA 1
ATOM 1057 C C . TYR A 1 153 ? -10.020 0.027 20.517 1.00 98.44 153 TYR A C 1
ATOM 1059 O O . TYR A 1 153 ? -9.657 -0.841 21.315 1.00 98.44 153 TYR A O 1
ATOM 1067 N N . ALA A 1 154 ? -11.048 -0.181 19.691 1.00 98.19 154 ALA A N 1
ATOM 1068 C CA . ALA A 1 154 ? -11.763 -1.447 19.658 1.00 98.19 154 ALA A CA 1
ATOM 1069 C C . ALA A 1 154 ? -10.921 -2.557 19.019 1.00 98.19 154 ALA A C 1
ATOM 1071 O O . ALA A 1 154 ? -10.176 -2.343 18.062 1.00 98.19 154 ALA A O 1
ATOM 1072 N N . SER A 1 155 ? -11.079 -3.772 19.538 1.00 98.06 155 SER A N 1
ATOM 1073 C CA . SER A 1 155 ? -10.408 -4.960 19.023 1.00 98.06 155 SER A CA 1
ATOM 1074 C C . SER A 1 155 ? -11.428 -6.052 18.747 1.00 98.06 155 SER A C 1
ATOM 1076 O O . SER A 1 155 ? -12.173 -6.454 19.642 1.00 98.06 155 SER A O 1
ATOM 1078 N N . VAL A 1 156 ? -11.431 -6.542 17.511 1.00 98.38 156 VAL A N 1
ATOM 1079 C CA . VAL A 1 156 ? -12.164 -7.734 17.099 1.00 98.38 156 VAL A CA 1
ATOM 1080 C C . VAL A 1 156 ? -11.142 -8.837 16.852 1.00 98.38 156 VAL A C 1
ATOM 1082 O O . VAL A 1 156 ? -10.388 -8.810 15.878 1.00 98.38 156 VAL A O 1
ATOM 1085 N N . SER A 1 157 ? -11.105 -9.822 17.751 1.00 97.31 157 SER A N 1
ATOM 1086 C CA . SER A 1 157 ? -10.135 -10.926 17.681 1.00 97.31 157 SER A CA 1
ATOM 1087 C C . SER A 1 157 ? -10.372 -11.870 16.494 1.00 97.31 157 SER A C 1
ATOM 1089 O O . SER A 1 157 ? -9.495 -12.672 16.172 1.00 97.31 157 SER A O 1
ATOM 1091 N N . GLY A 1 158 ? -11.552 -11.819 15.876 1.00 96.81 158 GLY A N 1
ATOM 1092 C CA . GLY A 1 158 ? -11.966 -12.653 14.752 1.00 96.81 158 GLY A CA 1
ATOM 1093 C C . GLY A 1 158 ? -13.394 -13.167 14.915 1.00 96.81 158 GLY A C 1
ATOM 1094 O O . GLY A 1 158 ? -14.120 -12.702 15.788 1.00 96.81 158 GLY A O 1
ATOM 1095 N N . GLY A 1 159 ? -13.769 -14.148 14.091 1.00 98.06 159 GLY A N 1
ATOM 1096 C CA . GLY A 1 159 ? -15.121 -14.714 14.045 1.00 98.06 159 GLY A CA 1
ATOM 1097 C C . GLY A 1 159 ? -15.823 -14.427 12.720 1.00 98.06 159 GLY A C 1
ATOM 1098 O O . GLY A 1 159 ? -15.158 -14.143 11.724 1.00 98.06 159 GLY A O 1
ATOM 1099 N N . ASP A 1 160 ? -17.146 -14.541 12.723 1.00 98.25 160 ASP A N 1
ATOM 1100 C CA . ASP A 1 160 ? -18.032 -14.334 11.577 1.00 98.25 160 ASP A CA 1
ATOM 1101 C C . ASP A 1 160 ? -19.096 -13.284 11.947 1.00 98.25 160 ASP A C 1
ATOM 1103 O O . ASP A 1 160 ? -19.839 -13.512 12.903 1.00 98.25 160 ASP A O 1
ATOM 1107 N N . ASN A 1 161 ? -19.151 -12.155 11.229 1.00 97.50 161 ASN A N 1
ATOM 1108 C CA . ASN A 1 161 ? -20.126 -11.068 11.428 1.00 97.50 161 ASN A CA 1
ATOM 1109 C C . ASN A 1 161 ? -20.129 -10.438 12.841 1.00 97.50 161 ASN A C 1
ATOM 1111 O O . ASN A 1 161 ? -21.182 -10.346 13.480 1.00 97.50 161 ASN A O 1
ATOM 1115 N N . ASN A 1 162 ? -18.960 -10.003 13.329 1.00 96.31 162 ASN A N 1
ATOM 1116 C CA . ASN A 1 162 ? -18.810 -9.284 14.609 1.00 96.31 162 ASN A CA 1
ATOM 1117 C C . ASN A 1 162 ? -18.689 -7.772 14.435 1.00 96.31 162 ASN A C 1
ATOM 1119 O O . ASN A 1 162 ? -18.047 -7.345 13.447 1.00 96.31 162 ASN A O 1
#

Radius of gyration: 16.38 Å; chains: 1; bounding box: 38×29×48 Å